Protein AF-A0A7R9VDV8-F1 (afdb_monomer_lite)

Radius of gyration: 15.78 Å; chains: 1; bounding box: 39×33×39 Å

Sequence (153 aa):
MRQHACVPHIGPAPSLLPGRERVDVVVASIYVNPTQFSANEDFDVYPRQPERDRQLLEAAGCAVVFEPSSLYHVVEGANEGANVVGREGKHPDAHETYVQVERLQQGLCGKSRPHFFRGVTTVVAKLFNIVEPDVAFFGRKDFQQWRVITRMV

Structure (mmCIF, N/CA/C/O backbone):
data_AF-A0A7R9VDV8-F1
#
_entry.id   AF-A0A7R9VDV8-F1
#
loop_
_atom_site.group_PDB
_atom_site.id
_atom_site.type_symbol
_atom_site.label_atom_id
_atom_site.label_alt_id
_atom_site.label_comp_id
_atom_site.label_asym_id
_atom_site.label_entity_id
_atom_site.label_seq_id
_atom_site.pdbx_PDB_ins_code
_atom_site.Cartn_x
_atom_site.Cartn_y
_atom_site.Cartn_z
_atom_site.occupancy
_atom_site.B_iso_or_equiv
_atom_site.auth_seq_id
_atom_site.auth_comp_id
_atom_site.auth_asym_id
_atom_site.auth_atom_id
_atom_site.pdbx_PDB_model_num
ATOM 1 N N . MET A 1 1 ? -21.597 -4.847 14.060 1.00 37.81 1 MET A N 1
ATOM 2 C CA . MET A 1 1 ? -20.620 -5.011 12.966 1.00 37.81 1 MET A CA 1
ATOM 3 C C . MET A 1 1 ? -19.394 -4.233 13.406 1.00 37.81 1 MET A C 1
ATOM 5 O O . MET A 1 1 ? -19.582 -3.075 13.746 1.00 37.81 1 MET A O 1
ATOM 9 N N . ARG A 1 2 ? -18.236 -4.881 13.595 1.00 34.91 2 ARG A N 1
ATOM 10 C CA . ARG A 1 2 ? -17.016 -4.190 14.052 1.00 34.91 2 ARG A CA 1
ATOM 11 C C . ARG A 1 2 ? -16.432 -3.449 12.855 1.00 34.91 2 ARG A C 1
ATOM 13 O O . ARG A 1 2 ? -16.283 -4.086 11.823 1.00 34.91 2 ARG A O 1
ATOM 20 N N . GLN A 1 3 ? -16.168 -2.152 12.987 1.00 32.19 3 GLN A N 1
ATOM 21 C CA . GLN A 1 3 ? -15.591 -1.350 11.908 1.00 32.19 3 GLN A CA 1
ATOM 22 C C . GLN A 1 3 ? -14.062 -1.359 11.996 1.00 32.19 3 GLN A C 1
ATOM 24 O O . GLN A 1 3 ? -13.492 -0.921 13.001 1.00 32.19 3 GLN A O 1
ATOM 29 N N . HIS A 1 4 ? -13.407 -1.849 10.946 1.00 48.75 4 HIS A N 1
ATOM 30 C CA . HIS A 1 4 ? -11.955 -1.944 10.827 1.00 48.75 4 HIS A CA 1
ATOM 31 C C . HIS A 1 4 ? -11.416 -0.862 9.892 1.00 48.75 4 HIS A C 1
ATOM 33 O O . HIS A 1 4 ? -11.928 -0.678 8.786 1.00 48.75 4 HIS A O 1
ATOM 39 N N . ALA A 1 5 ? -10.356 -0.165 10.314 1.00 54.75 5 ALA A N 1
ATOM 40 C CA . ALA A 1 5 ? -9.640 0.750 9.434 1.00 54.75 5 ALA A CA 1
ATOM 41 C C . ALA A 1 5 ? -8.274 0.228 9.011 1.00 54.75 5 ALA A C 1
ATOM 43 O O . ALA A 1 5 ? -7.492 -0.175 9.869 1.00 54.75 5 ALA A O 1
ATOM 44 N N . CYS A 1 6 ? -7.955 0.328 7.719 1.00 65.31 6 CYS A N 1
ATOM 45 C CA . CYS A 1 6 ? -6.599 0.122 7.213 1.00 65.31 6 CYS A CA 1
ATOM 46 C C . CYS A 1 6 ? -5.935 1.477 6.949 1.00 65.31 6 CYS A C 1
ATOM 48 O O . CYS A 1 6 ? -6.448 2.295 6.179 1.00 65.31 6 CYS A O 1
ATOM 50 N N . VAL A 1 7 ? -4.778 1.710 7.566 1.00 62.75 7 VAL A N 1
ATOM 51 C CA . VAL A 1 7 ? -3.867 2.795 7.185 1.00 62.75 7 VAL A CA 1
ATOM 52 C C . VAL A 1 7 ? -2.724 2.184 6.376 1.00 62.75 7 VAL A C 1
ATOM 54 O O . VAL A 1 7 ? -1.738 1.737 6.969 1.00 62.75 7 VAL A O 1
ATOM 57 N N . PRO A 1 8 ? -2.841 2.115 5.037 1.00 57.84 8 PRO A N 1
ATOM 58 C CA . PRO A 1 8 ? -1.732 1.717 4.186 1.00 57.84 8 PRO A CA 1
ATOM 59 C C . PRO A 1 8 ? -0.629 2.765 4.302 1.00 57.84 8 PRO A C 1
ATOM 61 O O . PRO A 1 8 ? -0.758 3.898 3.832 1.00 57.84 8 PRO A O 1
ATOM 64 N N . HIS A 1 9 ? 0.442 2.396 4.994 1.00 56.91 9 HIS A N 1
ATOM 65 C CA . HIS A 1 9 ? 1.554 3.275 5.288 1.00 56.91 9 HIS A CA 1
ATOM 66 C C . HIS A 1 9 ? 2.729 2.955 4.359 1.00 56.91 9 HIS A C 1
ATOM 68 O O . HIS A 1 9 ? 3.215 1.829 4.272 1.00 56.91 9 HIS A O 1
ATOM 74 N N . ILE A 1 10 ? 3.128 3.979 3.601 1.00 48.66 10 ILE A N 1
ATOM 75 C CA . ILE A 1 10 ? 4.231 3.958 2.638 1.00 48.66 10 ILE A CA 1
ATOM 76 C C . ILE A 1 10 ? 5.100 5.196 2.935 1.00 48.66 10 ILE A C 1
ATOM 78 O O . ILE A 1 10 ? 5.007 6.204 2.237 1.00 48.66 10 ILE A O 1
ATOM 82 N N . GLY A 1 11 ? 5.854 5.198 4.041 1.00 49.12 11 GLY A N 1
ATOM 83 C CA . GLY A 1 11 ? 6.660 6.359 4.468 1.00 49.12 11 GLY A CA 1
ATOM 84 C C . GLY A 1 11 ? 6.990 6.362 5.962 1.00 49.12 11 GLY A C 1
ATOM 85 O O . GLY A 1 11 ? 6.937 5.306 6.551 1.00 49.12 11 GLY A O 1
ATOM 86 N N . PRO A 1 12 ? 7.372 7.483 6.601 1.00 42.66 12 PRO A N 1
ATOM 87 C CA . PRO A 1 12 ? 7.484 7.582 8.065 1.00 42.66 12 PRO A CA 1
ATOM 88 C C . PRO A 1 12 ? 6.115 7.840 8.730 1.00 42.66 12 PRO A C 1
ATOM 90 O O . PRO A 1 12 ? 5.229 8.439 8.116 1.00 42.66 12 PRO A O 1
ATOM 93 N N . ALA A 1 13 ? 5.905 7.350 9.961 1.00 48.62 13 ALA A N 1
ATOM 94 C CA . ALA A 1 13 ? 4.605 7.375 10.659 1.00 48.62 13 ALA A CA 1
ATOM 95 C C . ALA A 1 13 ? 3.953 8.779 10.762 1.00 48.62 13 ALA A C 1
ATOM 97 O O . ALA A 1 13 ? 4.626 9.748 11.129 1.00 48.62 13 ALA A O 1
ATOM 98 N N . PRO A 1 14 ? 2.640 8.923 10.468 1.00 51.91 14 PRO A N 1
ATOM 99 C CA . PRO A 1 14 ? 1.915 10.160 10.737 1.00 51.91 14 PRO A CA 1
ATOM 100 C C . PRO A 1 14 ? 1.796 10.391 12.249 1.00 51.91 14 PRO A C 1
ATOM 102 O O . PRO A 1 14 ? 1.654 9.453 13.028 1.00 51.91 14 PRO A O 1
ATOM 105 N N . SER A 1 15 ? 1.816 11.658 12.665 1.00 50.69 15 SER A N 1
ATOM 106 C CA . SER A 1 15 ? 1.770 12.062 14.077 1.00 50.69 15 SER A CA 1
ATOM 107 C C . SER A 1 15 ? 0.448 11.742 14.789 1.00 50.69 15 SER A C 1
ATOM 109 O O . SER A 1 15 ? 0.394 11.828 16.011 1.00 50.69 15 SER A O 1
ATOM 111 N N . LEU A 1 16 ? -0.605 11.372 14.050 1.00 56.66 16 LEU A N 1
ATOM 112 C CA . LEU A 1 16 ? -1.920 10.958 14.546 1.00 56.66 16 LEU A CA 1
ATOM 113 C C . LEU A 1 16 ? -2.553 9.982 13.537 1.00 56.66 16 LEU A C 1
ATOM 115 O O . LEU A 1 16 ? -2.311 10.112 12.336 1.00 56.66 16 LEU A O 1
ATOM 119 N N . LEU A 1 17 ? -3.390 9.049 14.007 1.00 65.56 17 LEU A N 1
ATOM 120 C CA . LEU A 1 17 ? -4.280 8.228 13.171 1.00 65.56 17 LEU A CA 1
ATOM 121 C C . LEU A 1 17 ? -5.620 8.977 13.003 1.00 65.56 17 LEU A C 1
ATOM 123 O O . LEU A 1 17 ? -6.481 8.876 13.881 1.00 65.56 17 LEU A O 1
ATOM 127 N N . PRO A 1 18 ? -5.807 9.794 11.946 1.00 63.47 18 PRO A N 1
ATOM 128 C CA . PRO A 1 18 ? -7.042 10.548 11.759 1.00 63.47 18 PRO A CA 1
ATOM 129 C C . PRO A 1 18 ? -8.223 9.602 11.536 1.00 63.47 18 PRO A C 1
ATOM 131 O O . PRO A 1 18 ? -8.105 8.638 10.786 1.00 63.47 18 PRO A O 1
ATOM 134 N N . GLY A 1 19 ? -9.372 9.904 12.143 1.00 66.06 19 GLY A N 1
ATOM 135 C CA . GLY A 1 19 ? -10.584 9.108 11.971 1.00 66.06 19 GLY A CA 1
ATOM 136 C C . GLY A 1 19 ? -10.687 7.897 12.895 1.00 66.06 19 GLY A C 1
ATOM 137 O O . GLY A 1 19 ? -11.621 7.116 12.732 1.00 66.06 19 GLY A O 1
ATOM 138 N N . ARG A 1 20 ? -9.781 7.739 13.874 1.00 69.44 20 ARG A N 1
ATOM 139 C CA . ARG A 1 20 ? -9.889 6.701 14.915 1.00 69.44 20 ARG A CA 1
ATOM 140 C C . ARG A 1 20 ? -11.229 6.763 15.652 1.00 69.44 20 ARG A C 1
ATOM 142 O O . ARG A 1 20 ? -11.760 5.730 16.022 1.00 69.44 20 ARG A O 1
ATOM 149 N N . GLU A 1 21 ? -11.806 7.949 15.821 1.00 77.00 21 GLU A N 1
ATOM 150 C CA . GLU A 1 21 ? -13.123 8.139 16.436 1.00 77.00 21 GLU A CA 1
ATOM 151 C C . GLU A 1 21 ? -14.288 7.534 15.633 1.00 77.00 21 GLU A C 1
ATOM 153 O O . GLU A 1 21 ? -15.416 7.498 16.116 1.00 77.00 21 GLU A O 1
ATOM 158 N N . ARG A 1 22 ? -14.031 7.091 14.397 1.00 77.69 22 ARG A N 1
ATOM 159 C CA . ARG A 1 22 ? -15.036 6.580 13.456 1.00 77.69 22 ARG A CA 1
ATOM 160 C C . ARG A 1 22 ? -15.032 5.062 13.338 1.00 77.69 22 ARG A C 1
ATOM 162 O O . ARG A 1 22 ? -15.794 4.552 12.528 1.00 77.69 22 ARG A O 1
ATOM 169 N N . VAL A 1 23 ? -14.142 4.369 14.048 1.00 83.00 23 VAL A N 1
ATOM 170 C CA . VAL A 1 23 ? -13.905 2.928 13.895 1.00 83.00 23 VAL A CA 1
ATOM 171 C C . VAL A 1 23 ? -13.619 2.272 15.240 1.00 83.00 23 VAL A C 1
ATOM 173 O O . VAL A 1 23 ? -13.110 2.911 16.159 1.00 83.00 23 VAL A O 1
ATOM 176 N N . ASP A 1 24 ? -13.911 0.978 15.346 1.00 83.88 24 ASP A N 1
ATOM 177 C CA . ASP A 1 24 ? -13.687 0.214 16.577 1.00 83.88 24 ASP A CA 1
ATOM 178 C C . ASP A 1 24 ? -12.231 -0.254 16.694 1.00 83.88 24 ASP A C 1
ATOM 180 O O . ASP A 1 24 ? -11.671 -0.326 17.789 1.00 83.88 24 ASP A O 1
ATOM 184 N N . VAL A 1 25 ? -11.613 -0.596 15.558 1.00 86.88 25 VAL A N 1
ATOM 185 C CA . VAL A 1 25 ? -10.269 -1.178 15.491 1.00 86.88 25 VAL A CA 1
ATOM 186 C C . VAL A 1 25 ? -9.470 -0.513 14.376 1.00 86.88 25 VAL A C 1
ATOM 188 O O . VAL A 1 25 ? -9.897 -0.477 13.222 1.00 86.88 25 VAL A O 1
ATOM 191 N N . VAL A 1 26 ? -8.268 -0.036 14.708 1.00 88.75 26 VAL A N 1
ATOM 192 C CA . VAL A 1 26 ? -7.321 0.499 13.723 1.00 88.75 26 VAL A CA 1
ATOM 193 C C . VAL A 1 26 ? -6.208 -0.509 13.465 1.00 88.75 26 VAL A C 1
ATOM 195 O O . VAL A 1 26 ? -5.555 -0.970 14.402 1.00 88.75 26 VAL A O 1
ATOM 198 N N . VAL A 1 27 ? -5.985 -0.809 12.187 1.00 90.00 27 VAL A N 1
ATOM 199 C CA . VAL A 1 27 ? -4.884 -1.624 11.678 1.00 90.00 27 VAL A CA 1
ATOM 200 C C . VAL A 1 27 ? -4.008 -0.749 10.782 1.00 90.00 27 VAL A C 1
ATOM 202 O O . VAL A 1 27 ? -4.492 -0.089 9.860 1.00 90.00 27 VAL A O 1
ATOM 205 N N . ALA A 1 28 ? -2.705 -0.740 11.029 1.00 89.75 28 ALA A N 1
ATOM 206 C CA . ALA A 1 28 ? -1.732 -0.054 10.184 1.00 89.75 28 ALA A CA 1
ATOM 207 C C . ALA A 1 28 ? -0.860 -1.083 9.475 1.00 89.75 28 ALA A C 1
ATOM 209 O O . ALA A 1 28 ? -0.436 -2.049 10.103 1.00 89.75 28 ALA A O 1
ATOM 210 N N . SER A 1 29 ? -0.573 -0.881 8.189 1.00 89.62 29 SER A N 1
ATOM 211 C CA . SER A 1 29 ? 0.354 -1.749 7.459 1.00 89.62 29 SER A CA 1
ATOM 212 C C . SER A 1 29 ? 1.636 -1.006 7.113 1.00 89.62 29 SER A C 1
ATOM 214 O O . SER A 1 29 ? 1.558 -0.034 6.365 1.00 89.62 29 SER A O 1
ATOM 216 N N . ILE A 1 30 ? 2.788 -1.475 7.590 1.00 87.38 30 ILE A N 1
ATOM 217 C CA . ILE A 1 30 ? 4.103 -0.927 7.233 1.00 87.38 30 ILE A CA 1
ATOM 218 C C . ILE A 1 30 ? 4.719 -1.845 6.182 1.00 87.38 30 ILE A C 1
ATOM 220 O O . ILE A 1 30 ? 5.067 -2.986 6.477 1.00 87.38 30 ILE A O 1
ATOM 224 N N . TYR A 1 31 ? 4.841 -1.360 4.946 1.00 85.88 31 TYR A N 1
ATOM 225 C CA . TYR A 1 31 ? 5.462 -2.132 3.872 1.00 85.88 31 TYR A CA 1
ATOM 226 C C . TYR A 1 31 ? 6.069 -1.225 2.798 1.00 85.88 31 TYR A C 1
ATOM 228 O O . TYR A 1 31 ? 5.372 -0.447 2.141 1.00 85.88 31 TYR A O 1
ATOM 236 N N . VAL A 1 32 ? 7.380 -1.350 2.577 1.00 83.25 32 VAL A N 1
ATOM 237 C CA . VAL A 1 32 ? 8.069 -0.659 1.480 1.00 83.25 32 VAL A CA 1
ATOM 238 C C . VAL A 1 32 ? 7.866 -1.472 0.206 1.00 83.25 32 VAL A C 1
ATOM 240 O O . VAL A 1 32 ? 8.556 -2.453 -0.043 1.00 83.25 32 VAL A O 1
ATOM 243 N N . ASN A 1 33 ? 6.882 -1.077 -0.599 1.00 83.56 33 ASN A N 1
ATOM 244 C CA . ASN A 1 33 ? 6.506 -1.810 -1.802 1.00 83.56 33 ASN A CA 1
ATOM 245 C C . ASN A 1 33 ? 7.544 -1.641 -2.930 1.00 83.56 33 ASN A C 1
ATOM 247 O O . ASN A 1 33 ? 7.602 -0.556 -3.505 1.00 83.56 33 ASN A O 1
ATOM 251 N N . PRO A 1 34 ? 8.288 -2.686 -3.339 1.00 77.06 34 PRO A N 1
ATOM 252 C CA . PRO A 1 34 ? 9.312 -2.568 -4.382 1.00 77.06 34 PRO A CA 1
ATOM 253 C C . PRO A 1 34 ? 8.738 -2.162 -5.748 1.00 77.06 34 PRO A C 1
ATOM 255 O O . PRO A 1 34 ? 9.357 -1.389 -6.465 1.00 77.06 34 PRO A O 1
ATOM 258 N N . THR A 1 35 ? 7.512 -2.581 -6.099 1.00 75.81 35 THR A N 1
ATOM 259 C CA . THR A 1 35 ? 6.908 -2.267 -7.420 1.00 75.81 35 THR A CA 1
ATOM 260 C C . THR A 1 35 ? 6.675 -0.788 -7.682 1.00 75.81 35 THR A C 1
ATOM 262 O O . THR A 1 35 ? 6.467 -0.392 -8.829 1.00 75.81 35 THR A O 1
ATOM 265 N N . GLN A 1 36 ? 6.645 0.028 -6.631 1.00 70.12 36 GLN A N 1
ATOM 266 C CA . GLN A 1 36 ? 6.469 1.462 -6.786 1.00 70.12 36 GLN A CA 1
ATOM 267 C C . GLN A 1 36 ? 7.804 2.165 -7.071 1.00 70.12 36 GLN A C 1
ATOM 269 O O . GLN A 1 36 ? 7.782 3.344 -7.406 1.00 70.12 36 GLN A O 1
ATOM 274 N N . PHE A 1 37 ? 8.939 1.467 -6.942 1.00 71.19 37 PHE A N 1
ATOM 275 C CA . PHE A 1 37 ? 10.268 1.996 -7.214 1.00 71.19 37 PHE A CA 1
ATOM 276 C C . PHE A 1 37 ? 10.753 1.582 -8.608 1.00 71.19 37 PHE A C 1
ATOM 278 O O . PHE A 1 37 ? 10.501 0.475 -9.077 1.00 71.19 37 PHE A O 1
ATOM 285 N N . SER A 1 38 ? 11.424 2.491 -9.312 1.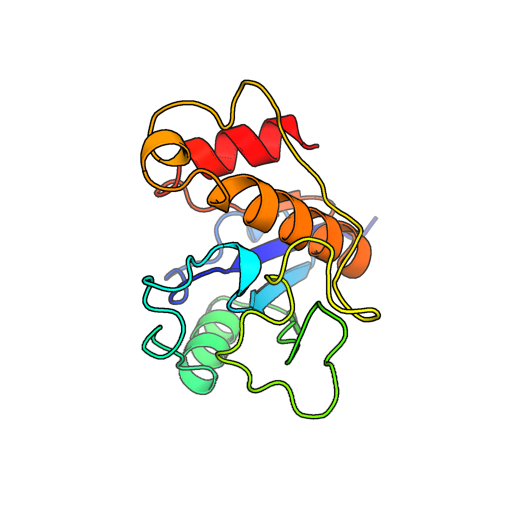00 67.44 38 SER A N 1
ATOM 286 C CA . SER A 1 38 ? 12.194 2.143 -10.514 1.00 67.44 38 SER A CA 1
ATOM 287 C C . SER A 1 38 ? 13.562 1.555 -10.140 1.00 67.44 38 SER A C 1
ATOM 289 O O . SER A 1 38 ? 14.024 1.746 -9.019 1.00 67.44 38 SER A O 1
ATOM 291 N N . ALA A 1 39 ? 14.256 0.908 -11.084 1.00 64.12 39 ALA A N 1
ATOM 292 C CA . ALA A 1 39 ? 15.620 0.402 -10.865 1.00 64.12 39 ALA A CA 1
ATOM 293 C C . ALA A 1 39 ? 16.638 1.493 -10.465 1.00 64.12 39 ALA A C 1
ATOM 295 O O . ALA A 1 39 ? 17.662 1.175 -9.873 1.00 64.12 39 ALA A O 1
ATOM 296 N N . ASN A 1 40 ? 16.345 2.761 -10.778 1.00 63.62 40 ASN A N 1
ATOM 297 C CA . ASN A 1 40 ? 17.182 3.916 -10.446 1.00 63.62 40 ASN A CA 1
ATOM 298 C C . ASN A 1 40 ? 16.594 4.764 -9.299 1.00 63.62 40 ASN A C 1
ATOM 300 O O . ASN A 1 40 ? 17.039 5.888 -9.092 1.00 63.62 40 ASN A O 1
ATOM 304 N N . GLU A 1 41 ? 15.542 4.291 -8.621 1.00 68.44 41 GLU A N 1
ATOM 305 C CA . GLU A 1 41 ? 14.967 4.973 -7.457 1.00 68.44 41 GLU A CA 1
ATOM 306 C C . GLU A 1 41 ? 15.492 4.370 -6.147 1.00 68.44 41 GLU A C 1
ATOM 308 O O . GLU A 1 41 ? 15.938 3.227 -6.087 1.00 68.44 41 GLU A O 1
ATOM 313 N N . ASP A 1 42 ? 15.390 5.162 -5.084 1.00 71.06 42 ASP A N 1
ATOM 314 C CA . ASP A 1 42 ? 15.994 4.939 -3.771 1.00 71.06 42 ASP A CA 1
ATOM 315 C C . ASP A 1 42 ? 15.295 3.847 -2.929 1.00 71.06 42 ASP A C 1
ATOM 317 O O . ASP A 1 42 ? 14.866 4.102 -1.803 1.00 71.06 42 ASP A O 1
ATOM 321 N N . PHE A 1 43 ? 15.144 2.624 -3.449 1.00 69.12 43 PHE A N 1
ATOM 322 C CA . PHE A 1 43 ? 14.580 1.502 -2.680 1.00 69.12 43 PHE A CA 1
ATOM 323 C C . PHE A 1 43 ? 15.512 1.059 -1.540 1.00 69.12 43 PHE A C 1
ATOM 325 O O . PHE A 1 43 ? 15.068 0.894 -0.399 1.00 69.12 43 PHE A O 1
ATOM 332 N N . ASP A 1 44 ? 16.805 0.908 -1.841 1.00 68.38 44 ASP A N 1
ATOM 333 C CA . ASP A 1 44 ? 17.813 0.391 -0.903 1.00 68.38 44 ASP A CA 1
ATOM 334 C C . ASP A 1 44 ? 18.133 1.377 0.226 1.00 68.38 44 ASP A C 1
ATOM 336 O O . ASP A 1 44 ? 18.477 0.975 1.335 1.00 68.38 44 ASP A O 1
ATOM 340 N N . VAL A 1 45 ? 17.990 2.676 -0.043 1.00 73.00 45 VAL A N 1
ATOM 341 C CA . VAL A 1 45 ? 18.255 3.748 0.930 1.00 73.00 45 VAL A CA 1
ATOM 342 C C . VAL A 1 45 ? 16.975 4.333 1.523 1.00 73.00 45 VAL A C 1
ATOM 344 O O . VAL A 1 45 ? 17.034 5.309 2.276 1.00 73.00 45 VAL A O 1
ATOM 347 N N . TYR A 1 46 ? 15.811 3.749 1.211 1.00 72.31 46 TYR A N 1
ATOM 348 C CA . TYR A 1 46 ? 14.552 4.195 1.789 1.00 72.31 46 TYR A CA 1
ATOM 349 C C . TYR A 1 46 ? 14.620 4.051 3.317 1.00 72.31 46 TYR A C 1
ATOM 351 O O . TYR A 1 46 ? 14.934 2.964 3.807 1.00 72.31 46 TYR A O 1
ATOM 359 N N . PRO A 1 47 ? 14.345 5.112 4.096 1.00 74.50 47 PRO A N 1
ATOM 360 C CA . PRO A 1 47 ? 14.500 5.065 5.542 1.00 74.50 47 PRO A CA 1
ATOM 361 C C . PRO A 1 47 ? 13.522 4.055 6.151 1.00 74.50 47 PRO A C 1
ATOM 363 O O . PRO A 1 47 ? 12.310 4.175 5.982 1.00 74.50 47 PRO A O 1
ATOM 366 N N . ARG A 1 48 ? 14.058 3.078 6.887 1.00 79.25 48 ARG A N 1
ATOM 367 C CA . ARG A 1 48 ? 13.295 2.068 7.633 1.00 79.25 48 ARG A CA 1
ATOM 368 C C . ARG A 1 48 ? 13.619 2.228 9.119 1.00 79.25 48 ARG A C 1
ATOM 370 O O . ARG A 1 48 ? 14.784 2.128 9.497 1.00 79.25 48 ARG A O 1
ATOM 377 N N . GLN A 1 49 ? 12.621 2.527 9.952 1.00 83.56 49 GLN A N 1
ATOM 378 C CA . GLN A 1 49 ? 12.776 2.644 11.412 1.00 83.56 49 GLN A CA 1
ATOM 379 C C . GLN A 1 49 ? 11.654 1.861 12.120 1.00 83.56 49 GLN A C 1
ATOM 381 O O . GLN A 1 49 ? 10.816 2.473 12.785 1.00 83.56 49 GLN A O 1
ATOM 386 N N . PRO A 1 50 ? 11.612 0.522 11.975 1.00 82.25 50 PRO A N 1
ATOM 387 C CA . PRO A 1 50 ? 10.451 -0.279 12.360 1.00 82.25 50 PRO A CA 1
ATOM 388 C C . PRO A 1 50 ? 10.110 -0.154 13.848 1.00 82.25 50 PRO A C 1
ATOM 390 O O . PRO A 1 50 ? 8.943 0.002 14.197 1.00 82.25 50 PRO A O 1
ATOM 393 N N . GLU A 1 51 ? 11.101 -0.115 14.742 1.00 87.94 51 GLU A N 1
ATOM 394 C CA . GLU A 1 51 ? 10.861 0.068 16.180 1.00 87.94 51 GLU A CA 1
ATOM 395 C C . GLU A 1 51 ? 10.207 1.420 16.479 1.00 87.94 51 GLU A C 1
ATOM 397 O O . GLU A 1 51 ? 9.259 1.498 17.261 1.00 87.94 51 GLU A O 1
ATOM 402 N N . ARG A 1 52 ? 10.686 2.487 15.833 1.00 86.75 52 ARG A N 1
ATOM 403 C CA . ARG A 1 52 ? 10.141 3.834 16.014 1.00 86.75 52 ARG A CA 1
ATOM 404 C C . ARG A 1 52 ? 8.728 3.938 15.450 1.00 86.75 52 ARG A C 1
ATOM 406 O O . ARG A 1 52 ? 7.861 4.515 16.101 1.00 86.75 52 ARG A O 1
ATOM 413 N N . ASP A 1 53 ? 8.496 3.403 14.256 1.00 85.31 53 ASP A N 1
ATOM 414 C CA . ASP A 1 53 ? 7.184 3.450 13.613 1.00 85.31 53 ASP A CA 1
ATOM 415 C C . ASP A 1 53 ? 6.150 2.656 14.427 1.00 85.31 53 ASP A C 1
ATOM 417 O O . ASP A 1 53 ? 5.049 3.156 14.664 1.00 85.31 53 ASP A O 1
ATOM 421 N N . ARG A 1 54 ? 6.520 1.479 14.955 1.00 86.88 54 ARG A N 1
ATOM 422 C CA . ARG A 1 54 ? 5.676 0.699 15.877 1.00 86.88 54 ARG A CA 1
ATOM 423 C C . ARG A 1 54 ? 5.324 1.489 17.135 1.00 86.88 54 ARG A C 1
ATOM 425 O O . ARG A 1 54 ? 4.148 1.563 17.474 1.00 86.88 54 ARG A O 1
ATOM 432 N N . GLN A 1 55 ? 6.304 2.124 17.782 1.00 89.56 55 GLN A N 1
ATOM 433 C CA . GLN A 1 55 ? 6.069 2.947 18.977 1.00 89.56 55 GLN A CA 1
ATOM 434 C C . GLN A 1 55 ? 5.118 4.119 18.699 1.00 89.56 55 GLN A C 1
ATOM 436 O O . GLN A 1 55 ? 4.237 4.410 19.506 1.00 89.56 55 GLN A O 1
ATOM 441 N N . LEU A 1 56 ? 5.266 4.789 17.552 1.00 86.56 56 LEU A N 1
ATOM 442 C CA . LEU A 1 56 ? 4.381 5.888 17.158 1.00 86.56 56 LEU A CA 1
ATOM 443 C C . LEU A 1 56 ? 2.953 5.399 16.883 1.00 86.56 56 LEU A C 1
ATOM 445 O O . LEU A 1 56 ? 1.992 6.044 17.303 1.00 86.56 56 LEU A O 1
ATOM 449 N N . LEU A 1 57 ? 2.803 4.255 16.212 1.00 86.81 57 LEU A N 1
ATOM 450 C CA . LEU A 1 57 ? 1.501 3.647 15.938 1.00 86.81 57 LEU A CA 1
ATOM 451 C C . LEU A 1 57 ? 0.816 3.163 17.219 1.00 86.81 57 LEU A C 1
ATOM 453 O O . LEU A 1 57 ? -0.378 3.404 17.393 1.00 86.81 57 LEU A O 1
ATOM 457 N N . GLU A 1 58 ? 1.560 2.537 18.127 1.00 88.31 58 GLU A N 1
ATOM 458 C CA . GLU A 1 58 ? 1.067 2.124 19.440 1.00 88.31 58 GLU A CA 1
ATOM 459 C C . GLU A 1 58 ? 0.603 3.336 20.257 1.00 88.31 58 GLU A C 1
ATOM 461 O O . GLU A 1 58 ? -0.527 3.356 20.744 1.00 88.31 58 GLU A O 1
ATOM 466 N N . ALA A 1 59 ? 1.411 4.400 20.321 1.00 88.38 59 ALA A N 1
ATOM 467 C CA . ALA A 1 59 ? 1.047 5.641 21.005 1.00 88.38 59 ALA A CA 1
ATOM 468 C C . ALA A 1 59 ? -0.189 6.326 20.386 1.00 88.38 59 ALA A C 1
ATOM 470 O O . ALA A 1 59 ? -0.982 6.945 21.097 1.00 88.38 59 ALA A O 1
ATOM 471 N N . ALA A 1 60 ? -0.401 6.182 19.074 1.00 83.75 60 ALA A N 1
ATOM 472 C CA . ALA A 1 60 ? -1.609 6.645 18.389 1.00 83.75 60 ALA A CA 1
ATOM 473 C C . ALA A 1 60 ? -2.835 5.727 18.617 1.00 83.75 60 ALA A C 1
ATOM 475 O O . ALA A 1 60 ? -3.963 6.078 18.247 1.00 83.75 60 ALA A O 1
ATOM 476 N N . GLY A 1 61 ? -2.635 4.574 19.262 1.00 84.12 61 GLY A N 1
ATOM 477 C CA . GLY A 1 61 ? -3.623 3.540 19.564 1.00 84.12 61 GLY A CA 1
ATOM 478 C C . GLY A 1 61 ? -4.033 2.697 18.365 1.00 84.12 61 GLY A C 1
ATOM 479 O O . GLY A 1 61 ? -5.202 2.330 18.235 1.00 84.12 61 GLY A O 1
ATOM 480 N N . CYS A 1 62 ? -3.068 2.402 17.496 1.00 87.19 62 CYS A N 1
ATOM 481 C CA . CYS A 1 62 ? -3.166 1.304 16.551 1.00 87.19 62 CYS A CA 1
ATOM 482 C C . CYS A 1 62 ? -3.284 -0.018 17.318 1.00 87.19 62 CYS A C 1
ATOM 484 O O . CYS A 1 62 ? -2.469 -0.295 18.195 1.00 87.19 62 CYS A O 1
ATOM 486 N N . ALA A 1 63 ? -4.283 -0.836 16.992 1.00 89.81 63 ALA A N 1
ATOM 487 C CA . ALA A 1 63 ? -4.478 -2.124 17.650 1.00 89.81 63 ALA A CA 1
ATOM 488 C C . ALA A 1 63 ? -3.563 -3.210 17.068 1.00 89.81 63 ALA A C 1
ATOM 490 O O . ALA A 1 63 ? -3.152 -4.120 17.783 1.00 89.81 63 ALA A O 1
ATOM 491 N N . VAL A 1 64 ? -3.263 -3.128 15.767 1.00 90.44 64 VAL A N 1
ATOM 492 C CA . VAL A 1 64 ? -2.443 -4.111 15.048 1.00 90.44 64 VAL A CA 1
ATOM 493 C C . VAL A 1 64 ? -1.542 -3.402 14.045 1.00 90.44 64 VAL A C 1
ATOM 495 O O . VAL A 1 64 ? -2.014 -2.625 13.216 1.00 90.44 64 VAL A O 1
ATOM 498 N N . VAL A 1 65 ? -0.250 -3.726 14.077 1.00 90.44 65 VAL A N 1
ATOM 499 C CA . VAL A 1 65 ? 0.705 -3.348 13.030 1.00 90.44 65 VAL A CA 1
ATOM 500 C C . VAL A 1 65 ? 0.968 -4.573 12.157 1.00 90.44 65 VAL A C 1
ATOM 502 O O . VAL A 1 65 ? 1.542 -5.558 12.615 1.00 90.44 65 VAL A O 1
ATOM 505 N N . PHE A 1 66 ? 0.518 -4.527 10.905 1.00 91.06 66 PHE A N 1
ATOM 506 C CA . PHE A 1 66 ? 0.785 -5.546 9.898 1.00 91.06 66 PHE A CA 1
ATOM 507 C C . PHE A 1 66 ? 2.059 -5.192 9.126 1.00 91.06 66 PHE A C 1
ATOM 509 O O . PHE A 1 66 ? 2.072 -4.282 8.300 1.00 91.06 66 PHE A O 1
ATOM 516 N N . GLU A 1 67 ? 3.142 -5.909 9.402 1.00 89.62 67 GLU A N 1
ATOM 517 C CA . GLU A 1 67 ? 4.469 -5.629 8.846 1.00 89.62 67 GLU A CA 1
ATOM 518 C C . GLU A 1 67 ? 5.025 -6.881 8.153 1.00 89.62 67 GLU A C 1
ATOM 520 O O . GLU A 1 67 ? 5.834 -7.615 8.725 1.00 89.62 67 GLU A O 1
ATOM 525 N N . PRO A 1 68 ? 4.535 -7.204 6.943 1.00 86.88 68 PRO A N 1
ATOM 526 C CA . PRO A 1 68 ? 5.029 -8.350 6.197 1.00 86.88 68 PRO A CA 1
ATOM 527 C C . PRO A 1 68 ? 6.447 -8.083 5.681 1.00 86.88 68 PRO A C 1
ATOM 529 O O . PRO A 1 68 ? 6.738 -7.002 5.171 1.00 86.88 68 PRO A O 1
ATOM 532 N N . SER A 1 69 ? 7.309 -9.102 5.719 1.00 81.75 69 SER A N 1
ATOM 533 C CA . SER A 1 69 ? 8.626 -9.045 5.065 1.00 81.75 69 SER A CA 1
ATOM 534 C C . SER A 1 69 ? 8.499 -8.912 3.543 1.00 81.75 69 SER A C 1
ATOM 536 O O . SER A 1 69 ? 9.265 -8.195 2.906 1.00 81.75 69 SER A O 1
ATOM 538 N N . SER A 1 70 ? 7.494 -9.561 2.950 1.00 84.44 70 SER A N 1
ATOM 539 C CA . SER A 1 70 ? 7.148 -9.432 1.536 1.00 84.44 70 SER A CA 1
ATOM 540 C C . SER A 1 70 ? 5.654 -9.659 1.313 1.00 84.44 70 SER A C 1
ATOM 542 O O . SER A 1 70 ? 5.051 -10.539 1.922 1.00 84.44 70 SER A O 1
ATOM 544 N N . LEU A 1 71 ? 5.061 -8.892 0.393 1.00 84.75 71 LEU A N 1
ATOM 545 C CA . LEU A 1 71 ? 3.731 -9.164 -0.165 1.00 84.75 71 LEU A CA 1
ATOM 546 C C . LEU A 1 71 ? 3.801 -9.878 -1.522 1.00 84.75 71 LEU A C 1
ATOM 548 O O . LEU A 1 71 ? 2.774 -10.082 -2.164 1.00 84.75 71 LEU A O 1
ATOM 552 N N . TYR A 1 72 ? 4.987 -10.267 -1.976 1.00 82.25 72 TYR A N 1
ATOM 553 C CA . TYR A 1 72 ? 5.208 -10.989 -3.228 1.00 82.25 72 TYR A CA 1
ATOM 554 C C . TYR A 1 72 ? 5.936 -12.303 -2.958 1.00 82.25 72 TYR A C 1
ATOM 556 O O . TYR A 1 72 ? 6.594 -12.455 -1.927 1.00 82.25 72 TYR A O 1
ATOM 564 N N . HIS A 1 73 ? 5.818 -13.247 -3.889 1.00 75.44 73 HIS A N 1
ATOM 565 C CA . HIS A 1 73 ? 6.588 -14.481 -3.822 1.00 75.44 73 HIS A CA 1
ATOM 566 C C . HIS A 1 73 ? 8.083 -14.148 -3.902 1.00 75.44 73 HIS A C 1
ATOM 568 O O . HIS A 1 73 ? 8.509 -13.411 -4.794 1.00 75.44 73 HIS A O 1
ATOM 574 N N . VAL A 1 74 ? 8.860 -14.635 -2.935 1.00 66.56 74 VAL A N 1
ATOM 575 C CA . VAL A 1 74 ? 10.312 -14.446 -2.914 1.00 66.56 74 VAL A CA 1
ATOM 576 C C . VAL A 1 74 ? 10.924 -15.556 -3.751 1.00 66.56 74 VAL A C 1
ATOM 578 O O . VAL A 1 74 ? 10.709 -16.733 -3.484 1.00 66.56 74 VAL A O 1
ATOM 581 N N . VAL A 1 75 ? 11.667 -15.170 -4.779 1.00 64.06 75 VAL A N 1
ATOM 582 C CA . VAL A 1 75 ? 12.402 -16.109 -5.626 1.00 64.06 75 VAL A CA 1
ATOM 583 C C . VAL A 1 75 ? 13.737 -16.421 -4.961 1.00 64.06 75 VAL A C 1
ATOM 585 O O . VAL A 1 75 ? 14.460 -15.501 -4.571 1.00 64.06 75 VAL A O 1
ATOM 588 N N . GLU A 1 76 ? 14.084 -17.702 -4.837 1.00 60.06 76 GLU A N 1
ATOM 589 C CA . 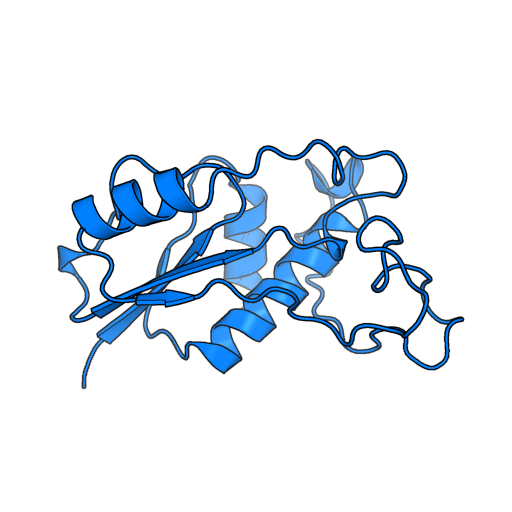GLU A 1 76 ? 15.390 -18.103 -4.308 1.00 60.06 76 GLU A CA 1
ATOM 590 C C . GLU A 1 76 ? 16.532 -17.508 -5.148 1.00 60.06 76 GLU A C 1
ATOM 592 O O . GLU A 1 76 ? 16.541 -17.582 -6.375 1.00 60.06 76 GLU A O 1
ATOM 597 N N . GLY A 1 77 ? 17.505 -16.884 -4.476 1.00 58.94 77 GLY A N 1
ATOM 598 C CA . GLY A 1 77 ? 18.641 -16.220 -5.123 1.00 58.94 77 GLY A CA 1
ATOM 599 C C . GLY A 1 77 ? 18.372 -14.789 -5.600 1.00 58.94 77 GLY A C 1
ATOM 600 O O . GLY A 1 77 ? 19.307 -14.122 -6.044 1.00 58.94 77 GLY A O 1
ATOM 601 N N . ALA A 1 78 ? 17.143 -14.285 -5.471 1.00 55.03 78 ALA A N 1
ATOM 602 C CA . ALA A 1 78 ? 16.845 -12.879 -5.696 1.00 55.03 78 ALA A CA 1
ATOM 603 C C . ALA A 1 78 ? 17.071 -12.072 -4.404 1.00 55.03 78 ALA A C 1
ATOM 605 O O . ALA A 1 78 ? 16.518 -12.367 -3.348 1.00 55.03 78 ALA A O 1
ATOM 606 N N . ASN A 1 79 ? 17.922 -11.055 -4.479 1.00 52.31 79 ASN A N 1
ATOM 607 C CA . ASN A 1 79 ? 18.162 -10.087 -3.411 1.00 52.31 79 ASN A CA 1
ATOM 608 C C . ASN A 1 79 ? 16.986 -9.098 -3.291 1.00 52.31 79 ASN A C 1
ATOM 610 O O . ASN A 1 79 ? 16.357 -8.786 -4.293 1.00 52.31 79 ASN A O 1
ATOM 614 N N . GLU A 1 80 ? 16.705 -8.567 -2.091 1.00 50.88 80 GLU A N 1
ATOM 615 C CA . GLU A 1 80 ? 15.586 -7.624 -1.856 1.00 50.88 80 GLU A CA 1
ATOM 616 C C . GLU A 1 80 ? 15.611 -6.398 -2.790 1.00 50.88 80 GLU A C 1
ATOM 618 O O . GLU A 1 80 ? 14.554 -5.881 -3.147 1.00 50.88 80 GLU A O 1
ATOM 623 N N . GLY A 1 81 ? 16.810 -5.956 -3.194 1.00 48.44 81 GLY A N 1
ATOM 624 C CA . GLY A 1 81 ? 17.036 -4.850 -4.136 1.00 48.44 81 GLY A CA 1
ATOM 625 C C . GLY A 1 81 ? 16.974 -5.247 -5.617 1.00 48.44 81 GLY A C 1
ATOM 626 O O . GLY A 1 81 ? 16.860 -4.384 -6.490 1.00 48.44 81 GLY A O 1
ATOM 627 N N . ALA A 1 82 ? 16.978 -6.546 -5.944 1.00 49.09 82 ALA A N 1
ATOM 628 C CA . ALA A 1 82 ? 16.400 -6.953 -7.212 1.00 49.09 82 ALA A CA 1
ATOM 629 C C . ALA A 1 82 ? 14.911 -6.694 -7.052 1.00 49.09 82 ALA A C 1
ATOM 631 O O . ALA A 1 82 ? 14.271 -7.275 -6.187 1.00 49.09 82 ALA A O 1
ATOM 632 N N . ASN A 1 83 ? 14.339 -5.812 -7.860 1.00 48.44 83 ASN A N 1
ATOM 633 C CA . ASN A 1 83 ? 12.895 -5.737 -7.994 1.00 48.44 83 ASN A CA 1
ATOM 634 C C . ASN A 1 83 ? 12.399 -7.131 -8.426 1.00 48.44 83 ASN A C 1
ATOM 636 O O . ASN A 1 83 ? 12.288 -7.411 -9.616 1.00 48.44 83 ASN A O 1
ATOM 640 N N . VAL A 1 84 ? 12.126 -8.032 -7.476 1.00 50.69 84 VAL A N 1
ATOM 641 C CA . VAL A 1 84 ? 11.637 -9.402 -7.726 1.00 50.69 84 VAL A CA 1
ATOM 642 C C . VAL A 1 84 ? 10.210 -9.352 -8.274 1.00 50.69 84 VAL A C 1
ATOM 644 O O . VAL A 1 84 ? 9.692 -10.302 -8.843 1.00 50.69 84 VAL A O 1
ATOM 647 N N . VAL A 1 85 ? 9.605 -8.168 -8.233 1.00 51.03 85 VAL A N 1
ATOM 648 C CA . VAL A 1 85 ? 8.353 -7.852 -8.913 1.00 51.03 85 VAL A CA 1
ATOM 649 C C . VAL A 1 85 ? 8.574 -7.180 -10.282 1.00 51.03 85 VAL A C 1
ATOM 651 O O . VAL A 1 85 ? 7.642 -6.662 -10.890 1.00 51.03 85 VAL A O 1
ATOM 654 N N . GLY A 1 86 ? 9.817 -7.159 -10.768 1.00 42.59 86 GLY A N 1
ATOM 655 C CA . GLY A 1 86 ? 10.304 -6.212 -11.772 1.00 42.59 86 GLY A CA 1
ATOM 656 C C . GLY A 1 86 ? 11.376 -6.743 -12.725 1.00 42.59 86 GLY A C 1
ATOM 657 O O . GLY A 1 86 ? 12.188 -5.969 -13.225 1.00 42.59 86 GLY A O 1
ATOM 658 N N . ARG A 1 87 ? 11.334 -8.024 -13.097 1.00 44.38 87 ARG A N 1
ATOM 659 C CA . ARG A 1 87 ? 11.496 -8.332 -14.525 1.00 44.38 87 ARG A CA 1
ATOM 660 C C . ARG A 1 87 ? 10.125 -8.677 -15.058 1.00 44.38 87 ARG A C 1
ATOM 662 O O . ARG A 1 87 ? 9.734 -9.838 -15.009 1.00 44.38 87 ARG A O 1
ATOM 669 N N . GLU A 1 88 ? 9.414 -7.652 -15.525 1.00 48.84 88 GLU A N 1
ATOM 670 C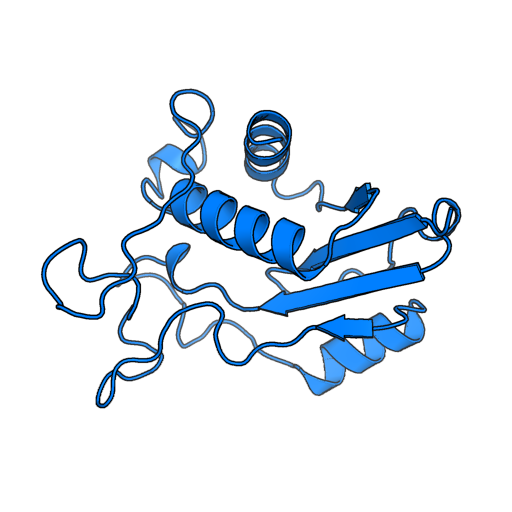 CA . GLU A 1 88 ? 8.208 -7.807 -16.336 1.00 48.84 88 GLU A CA 1
ATOM 671 C C . GLU A 1 88 ? 8.375 -9.016 -17.277 1.00 48.84 88 GLU A C 1
ATOM 673 O O . GLU A 1 88 ? 9.204 -9.018 -18.190 1.00 48.84 88 GLU A O 1
ATOM 678 N N . GLY A 1 89 ? 7.637 -10.081 -16.956 1.00 51.56 89 GLY A N 1
ATOM 679 C CA . GLY A 1 89 ? 7.301 -11.196 -17.836 1.00 51.56 89 GLY A CA 1
ATOM 680 C C . GLY A 1 89 ? 8.385 -12.203 -18.226 1.00 51.56 89 GLY A C 1
ATOM 681 O O . GLY A 1 89 ? 8.132 -12.963 -19.155 1.00 51.56 89 GLY A O 1
ATOM 682 N N . LYS A 1 90 ? 9.579 -12.236 -17.611 1.00 55.16 90 LYS A N 1
ATOM 683 C CA . LYS A 1 90 ? 10.628 -13.198 -18.044 1.00 55.16 90 LYS A CA 1
ATOM 684 C C . LYS A 1 90 ? 11.154 -14.161 -16.986 1.00 55.16 90 LYS A C 1
ATOM 686 O O . LYS A 1 90 ? 11.817 -15.123 -17.362 1.00 55.16 90 LYS A O 1
ATOM 691 N N . HIS A 1 91 ? 10.898 -13.920 -15.703 1.00 63.50 91 HIS A N 1
ATOM 692 C CA . HIS A 1 91 ? 11.223 -14.901 -14.668 1.00 63.50 91 HIS A CA 1
ATOM 693 C C . HIS A 1 91 ? 10.005 -15.813 -14.446 1.00 63.50 91 HIS A C 1
ATOM 695 O O . HIS A 1 91 ? 8.911 -15.267 -14.317 1.00 63.50 91 HIS A O 1
ATOM 701 N N . PRO A 1 92 ? 10.162 -17.150 -14.387 1.00 66.69 92 PRO A N 1
ATOM 702 C CA . PRO A 1 92 ? 9.046 -18.075 -14.148 1.00 66.69 92 PRO A CA 1
ATOM 703 C C . PRO A 1 92 ? 8.245 -17.747 -12.883 1.00 66.69 92 PRO A C 1
ATOM 705 O O . PRO A 1 92 ? 7.030 -17.860 -12.873 1.00 66.69 92 PRO A O 1
ATOM 708 N N . ASP A 1 93 ? 8.939 -17.273 -11.850 1.00 67.50 93 ASP A N 1
ATOM 709 C CA . ASP A 1 93 ? 8.341 -16.907 -10.560 1.00 67.50 93 ASP A CA 1
ATOM 710 C C . ASP A 1 93 ? 8.049 -15.400 -10.414 1.00 67.50 93 ASP A C 1
ATOM 712 O O . ASP A 1 93 ? 7.933 -14.886 -9.299 1.00 67.50 93 ASP A O 1
ATOM 716 N N . ALA A 1 94 ? 8.002 -14.651 -11.522 1.00 72.25 94 ALA A N 1
ATOM 717 C CA . ALA A 1 94 ? 7.627 -13.241 -11.472 1.00 72.25 94 ALA A CA 1
ATOM 718 C C . ALA A 1 94 ? 6.168 -13.088 -11.018 1.00 72.25 94 ALA A C 1
ATOM 720 O O . ALA A 1 94 ? 5.322 -13.940 -11.263 1.00 72.25 94 ALA A O 1
ATOM 721 N N . HIS A 1 95 ? 5.844 -11.966 -10.380 1.00 79.56 95 HIS A N 1
ATOM 722 C CA . HIS A 1 95 ? 4.448 -11.649 -10.098 1.00 79.56 95 HIS A CA 1
ATOM 723 C C . HIS A 1 95 ? 3.687 -11.378 -11.403 1.00 79.56 95 HIS A C 1
ATOM 725 O O . HIS A 1 95 ? 4.151 -10.578 -12.206 1.00 79.56 95 HIS A O 1
ATOM 731 N N . GLU A 1 96 ? 2.520 -11.996 -11.595 1.00 81.94 96 GLU A N 1
ATOM 732 C CA . GLU A 1 96 ? 1.757 -11.895 -12.856 1.00 81.94 96 GLU A CA 1
ATOM 733 C C . GLU A 1 96 ? 0.412 -11.167 -12.713 1.00 81.94 96 GLU A C 1
ATOM 735 O O . GLU A 1 96 ? -0.235 -10.840 -13.708 1.00 81.94 96 GLU A O 1
ATOM 740 N N . THR A 1 97 ? -0.015 -10.881 -11.482 1.00 87.25 97 THR A N 1
ATOM 741 C CA . THR A 1 97 ? -1.317 -10.263 -11.209 1.00 87.25 97 THR A CA 1
ATOM 742 C C . THR A 1 97 ? -1.149 -8.789 -10.889 1.00 87.25 97 THR A C 1
ATOM 744 O O . THR A 1 97 ? -0.441 -8.429 -9.955 1.00 87.25 97 THR A O 1
ATOM 747 N N . TYR A 1 98 ? -1.855 -7.923 -11.611 1.00 90.19 98 TYR A N 1
ATOM 748 C CA . TYR A 1 98 ? -1.777 -6.482 -11.398 1.00 90.19 98 TYR A CA 1
ATOM 749 C C . TYR A 1 98 ? -3.158 -5.843 -11.391 1.00 90.19 98 TYR A C 1
ATOM 751 O O . TYR A 1 98 ? -4.067 -6.276 -12.097 1.00 90.19 98 TYR A O 1
ATOM 759 N N . VAL A 1 99 ? -3.281 -4.761 -10.630 1.00 93.19 99 VAL A N 1
ATOM 760 C CA . VAL A 1 99 ? -4.405 -3.828 -10.715 1.00 93.19 99 VAL A CA 1
ATOM 761 C C . VAL A 1 99 ? -3.892 -2.551 -11.367 1.00 93.19 99 VAL A C 1
ATOM 763 O O . VAL A 1 99 ? -2.767 -2.123 -11.106 1.00 93.19 99 VAL A O 1
ATOM 766 N N . GLN A 1 100 ? -4.679 -1.962 -12.266 1.00 92.44 100 GLN A N 1
ATOM 767 C CA . GLN A 1 100 ? -4.279 -0.754 -12.978 1.00 92.44 100 GLN A CA 1
ATOM 768 C C . GLN A 1 100 ? -5.475 0.166 -13.216 1.00 92.44 100 GLN A C 1
ATOM 770 O O . GLN A 1 100 ? -6.525 -0.253 -13.694 1.00 92.44 100 GLN A O 1
ATOM 775 N N . VAL A 1 101 ? -5.288 1.456 -12.932 1.00 93.75 101 VAL A N 1
ATOM 776 C CA . VAL A 1 101 ? -6.283 2.499 -13.205 1.00 93.75 101 VAL A CA 1
ATOM 777 C C . VAL A 1 101 ? -5.857 3.278 -14.442 1.00 93.75 101 VAL A C 1
ATOM 779 O O . VAL A 1 101 ? -5.014 4.161 -14.360 1.00 93.75 101 VAL A O 1
ATOM 782 N N . GLU A 1 102 ? -6.455 2.991 -15.596 1.00 92.38 102 GLU A N 1
ATOM 783 C CA . GLU A 1 102 ? -5.935 3.433 -16.898 1.00 92.38 102 GLU A CA 1
ATOM 784 C C . GLU A 1 102 ? -5.739 4.947 -17.052 1.00 92.38 102 GLU A C 1
ATOM 786 O O . GLU A 1 102 ? -4.609 5.414 -17.161 1.00 92.38 102 GLU A O 1
ATOM 791 N N . ARG A 1 103 ? -6.826 5.725 -17.106 1.00 91.75 103 ARG A N 1
ATOM 792 C CA . ARG A 1 103 ? -6.761 7.145 -17.501 1.00 91.75 103 ARG A CA 1
ATOM 793 C C . ARG A 1 103 ? -6.311 8.065 -16.370 1.00 91.75 103 ARG A C 1
ATOM 795 O O . ARG A 1 103 ? -5.580 9.015 -16.609 1.00 91.75 103 ARG A O 1
ATOM 802 N N . LEU A 1 104 ? -6.750 7.804 -15.138 1.00 91.19 104 LEU A N 1
ATOM 803 C CA . LEU A 1 104 ? -6.536 8.719 -14.006 1.00 91.19 104 LEU A CA 1
ATOM 804 C C . LEU A 1 104 ? -5.095 8.695 -13.474 1.00 91.19 104 LEU A C 1
ATOM 806 O O . LEU A 1 104 ? -4.635 9.680 -12.900 1.00 91.19 104 LEU A O 1
ATOM 810 N N . GLN A 1 105 ? -4.381 7.587 -13.679 1.00 87.50 105 GLN A N 1
ATOM 811 C CA . GLN A 1 105 ? -2.965 7.508 -13.326 1.00 87.50 105 GLN A CA 1
ATOM 812 C C . GLN A 1 105 ? -2.075 8.309 -14.289 1.00 87.50 105 GLN A C 1
ATOM 814 O O . GLN A 1 105 ? -0.936 8.610 -13.949 1.00 87.50 105 GLN A O 1
ATOM 819 N N . GLN A 1 106 ? -2.572 8.650 -15.486 1.00 86.69 106 GLN A N 1
ATOM 820 C CA . GLN A 1 106 ? -1.818 9.416 -16.478 1.00 86.69 106 GLN A CA 1
ATOM 821 C C . GLN A 1 106 ? -1.701 10.880 -16.039 1.00 86.69 106 GLN A C 1
ATOM 823 O O . GLN A 1 106 ? -2.610 11.439 -15.426 1.00 86.69 106 GLN A O 1
ATOM 828 N N . GLY A 1 107 ? -0.593 11.538 -16.390 1.00 87.38 107 GLY A N 1
ATOM 829 C CA . GLY A 1 107 ? -0.353 12.918 -15.957 1.00 87.38 107 GLY A CA 1
ATOM 830 C C . GLY A 1 107 ? 0.295 13.015 -14.573 1.00 87.38 107 GLY A C 1
ATOM 831 O O . GLY A 1 107 ? 0.444 12.015 -13.873 1.00 87.38 107 GLY A O 1
ATOM 832 N N . LEU A 1 108 ? 0.679 14.238 -14.181 1.00 88.38 108 LEU A N 1
ATOM 833 C CA . LEU A 1 108 ? 1.278 14.543 -12.872 1.00 88.38 108 LEU A CA 1
ATOM 834 C C . LEU A 1 108 ? 2.424 13.567 -12.523 1.00 88.38 108 LEU A C 1
ATOM 836 O O . LEU A 1 108 ? 3.340 13.411 -13.331 1.00 88.38 108 LEU A O 1
ATOM 840 N N . CYS A 1 109 ? 2.368 12.886 -11.374 1.00 78.75 109 CYS A N 1
ATOM 841 C CA . CYS A 1 109 ? 3.382 11.921 -10.943 1.00 78.75 109 CYS A CA 1
ATOM 842 C C . CYS A 1 109 ? 3.490 10.719 -11.891 1.00 78.75 109 CYS A C 1
ATOM 844 O O . CYS A 1 109 ? 4.566 10.154 -12.045 1.00 78.75 109 CYS A O 1
ATOM 846 N N . GLY A 1 110 ? 2.407 10.352 -12.580 1.00 78.62 110 GLY A N 1
ATOM 847 C CA . GLY A 1 110 ? 2.417 9.266 -13.560 1.00 78.62 110 GLY A CA 1
ATOM 848 C C . GLY A 1 110 ? 3.209 9.585 -14.830 1.00 78.62 110 GLY A C 1
ATOM 849 O O . GLY A 1 110 ? 3.594 8.666 -15.543 1.00 78.62 110 GLY A O 1
ATOM 850 N N . LYS A 1 111 ? 3.498 10.867 -15.119 1.00 83.94 111 LYS A N 1
ATOM 851 C CA . LYS A 1 111 ? 4.419 11.236 -16.213 1.00 83.94 111 LYS A CA 1
ATOM 852 C C . LYS A 1 111 ? 5.872 10.945 -15.859 1.00 83.94 111 LYS A C 1
ATOM 854 O O . LYS A 1 111 ? 6.613 10.483 -16.716 1.00 83.94 111 LYS A O 1
ATOM 859 N N . SER A 1 112 ? 6.280 11.245 -14.626 1.00 83.06 112 SER A N 1
ATOM 860 C CA . SER A 1 112 ? 7.649 11.004 -14.163 1.00 83.06 112 SER A CA 1
ATOM 861 C C . SER A 1 112 ? 7.874 9.558 -13.725 1.00 83.06 112 SER A C 1
ATOM 863 O O . SER A 1 112 ? 9.000 9.081 -13.796 1.00 83.06 112 SER A O 1
ATOM 865 N N . ARG A 1 113 ? 6.816 8.857 -13.294 1.00 81.38 113 ARG A N 1
ATOM 866 C CA . ARG A 1 113 ? 6.884 7.488 -12.761 1.00 81.38 113 ARG A CA 1
ATOM 867 C C . ARG A 1 113 ? 5.778 6.605 -13.372 1.00 81.38 113 ARG A C 1
ATOM 869 O O . ARG A 1 113 ? 4.767 6.349 -12.715 1.00 81.38 113 ARG A O 1
ATOM 876 N N . PRO A 1 114 ? 5.928 6.143 -14.629 1.00 79.19 114 PRO A N 1
ATOM 877 C CA . PRO A 1 114 ? 4.861 5.452 -15.36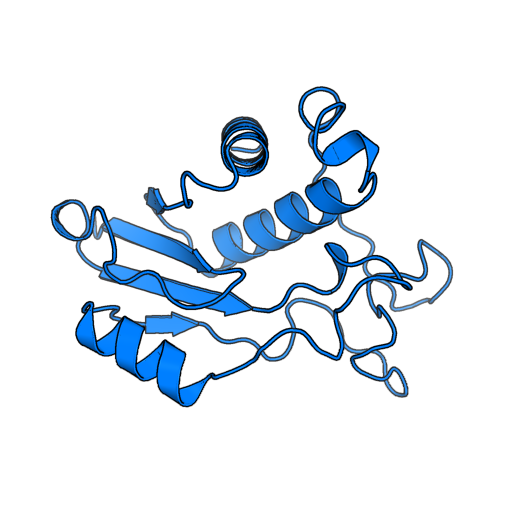7 1.00 79.19 114 PRO A CA 1
ATOM 878 C C . PRO A 1 114 ? 4.353 4.153 -14.718 1.00 79.19 114 PRO A C 1
ATOM 880 O O . PRO A 1 114 ? 3.186 3.800 -14.868 1.00 79.19 114 PRO A O 1
ATOM 883 N N . HIS A 1 115 ? 5.208 3.452 -13.972 1.00 79.06 115 HIS A N 1
ATOM 884 C CA . HIS A 1 115 ? 4.905 2.194 -13.274 1.00 79.06 115 HIS A CA 1
ATOM 885 C C . HIS A 1 115 ? 4.343 2.387 -11.857 1.00 79.06 115 HIS A C 1
ATOM 887 O O . HIS A 1 115 ? 3.756 1.457 -11.301 1.00 79.06 115 HIS A O 1
ATOM 893 N N . PHE A 1 116 ? 4.480 3.587 -11.282 1.00 84.94 116 PHE A N 1
ATOM 894 C CA . PHE A 1 116 ? 4.220 3.853 -9.864 1.00 84.9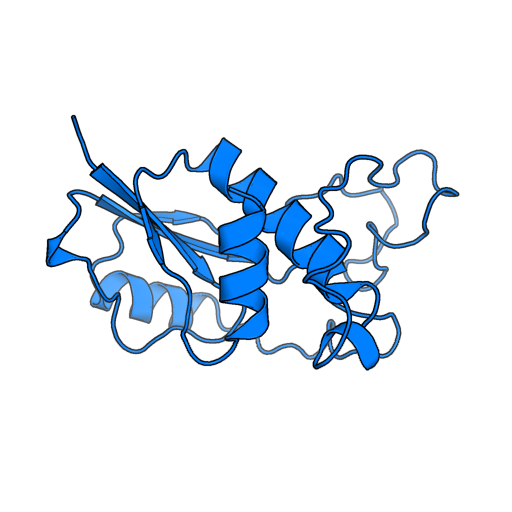4 116 PHE A CA 1
ATOM 895 C C . PHE A 1 116 ? 2.807 3.453 -9.433 1.00 84.94 116 PHE A C 1
ATOM 897 O O . PHE A 1 116 ? 2.629 2.696 -8.480 1.00 84.94 116 PHE A O 1
ATOM 904 N N . PHE A 1 117 ? 1.786 3.907 -10.164 1.00 90.38 117 PHE A N 1
ATOM 905 C CA . PHE A 1 117 ? 0.397 3.683 -9.765 1.00 90.38 117 PHE A CA 1
ATOM 906 C C . PHE A 1 117 ? -0.092 2.250 -9.984 1.00 90.38 117 PHE A C 1
ATOM 908 O O . PHE A 1 117 ? -0.950 1.810 -9.221 1.00 90.38 117 PHE A O 1
ATOM 915 N N . ARG A 1 118 ? 0.472 1.493 -10.939 1.00 89.94 118 ARG A N 1
ATOM 916 C CA . ARG A 1 118 ? 0.224 0.042 -11.053 1.00 89.94 118 ARG A CA 1
ATOM 917 C C . ARG A 1 118 ? 0.721 -0.674 -9.797 1.00 89.94 118 ARG A C 1
ATOM 919 O O . ARG A 1 118 ? -0.005 -1.477 -9.219 1.00 89.94 118 ARG A O 1
ATOM 926 N N . GLY A 1 119 ? 1.924 -0.331 -9.332 1.00 87.31 119 GLY A N 1
ATOM 927 C CA . GLY A 1 119 ? 2.479 -0.865 -8.087 1.00 87.31 119 GLY A CA 1
ATOM 928 C C . GLY A 1 119 ? 1.641 -0.505 -6.859 1.00 87.31 119 GLY A C 1
ATOM 929 O O . GLY A 1 119 ? 1.293 -1.382 -6.069 1.00 87.31 119 GLY A O 1
ATOM 930 N N . VAL A 1 120 ? 1.253 0.769 -6.729 1.00 89.94 120 VAL A N 1
ATOM 931 C CA . VAL A 1 120 ? 0.400 1.256 -5.629 1.00 89.94 120 VAL A CA 1
ATOM 932 C C . VAL A 1 120 ? -0.963 0.561 -5.615 1.00 89.94 120 VAL A C 1
ATOM 934 O O . VAL A 1 120 ? -1.386 0.056 -4.581 1.00 89.94 120 VAL A O 1
ATOM 937 N N . THR A 1 121 ? -1.662 0.506 -6.746 1.00 93.38 121 THR A N 1
ATOM 938 C CA . THR A 1 121 ? -3.001 -0.108 -6.806 1.00 93.38 121 THR A CA 1
ATOM 939 C C . THR A 1 121 ? -2.948 -1.615 -6.573 1.00 93.38 121 THR A C 1
ATOM 941 O O . THR A 1 121 ? -3.780 -2.143 -5.842 1.00 93.38 121 THR A O 1
ATOM 944 N N . THR A 1 122 ? -1.921 -2.299 -7.081 1.00 92.25 122 THR A N 1
ATOM 945 C CA . THR A 1 122 ? -1.717 -3.733 -6.827 1.00 92.25 122 THR A CA 1
ATOM 946 C C . THR A 1 122 ? -1.488 -4.012 -5.341 1.00 92.25 122 THR A C 1
ATOM 948 O O . THR A 1 122 ? -2.171 -4.859 -4.768 1.00 92.25 122 THR A O 1
ATOM 9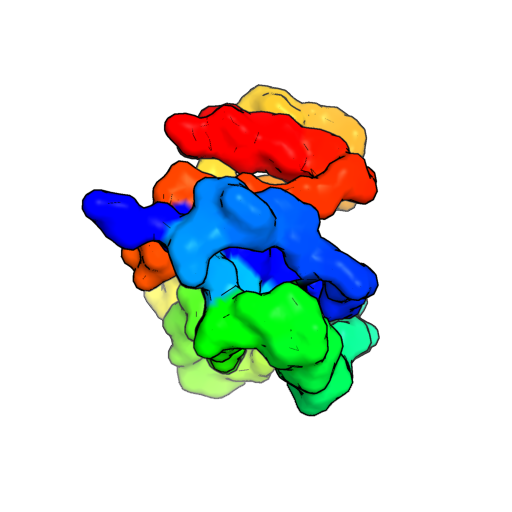51 N N . VAL A 1 123 ? -0.581 -3.285 -4.677 1.00 91.00 123 VAL A N 1
ATOM 952 C CA . VAL A 1 123 ? -0.303 -3.533 -3.253 1.00 91.00 123 VAL A CA 1
ATOM 953 C C . VAL A 1 123 ? -1.488 -3.163 -2.360 1.00 91.00 123 VAL A C 1
ATOM 955 O O . VAL A 1 123 ? -1.806 -3.906 -1.434 1.00 91.00 123 VAL A O 1
ATOM 958 N N . VAL A 1 124 ? -2.197 -2.070 -2.662 1.00 93.62 124 VAL A N 1
ATOM 959 C CA . VAL A 1 124 ? -3.384 -1.659 -1.898 1.00 93.62 124 VAL A CA 1
ATOM 960 C C . VAL A 1 124 ? -4.516 -2.671 -2.072 1.00 93.62 124 VAL A C 1
ATOM 962 O O . VAL A 1 124 ? -5.149 -3.027 -1.085 1.00 93.62 124 VAL A O 1
ATOM 965 N N . ALA A 1 125 ? -4.726 -3.210 -3.277 1.00 95.12 125 ALA A N 1
ATOM 966 C CA . ALA A 1 125 ? -5.702 -4.276 -3.494 1.00 95.12 125 ALA A CA 1
ATOM 967 C C . ALA A 1 125 ? -5.373 -5.540 -2.680 1.00 95.12 125 ALA A C 1
ATOM 969 O O . ALA A 1 125 ? -6.267 -6.157 -2.104 1.00 95.12 125 ALA A O 1
ATOM 970 N N . LYS A 1 126 ? -4.092 -5.916 -2.570 1.00 93.19 126 LYS A N 1
ATOM 971 C CA . LYS A 1 126 ? -3.671 -7.030 -1.703 1.00 93.19 126 LYS A CA 1
ATOM 972 C C . LYS A 1 126 ? -3.948 -6.733 -0.232 1.00 93.19 126 LYS A C 1
ATOM 974 O O . LYS A 1 126 ? -4.509 -7.577 0.454 1.00 93.19 126 LYS A O 1
ATOM 979 N N . LEU A 1 127 ? -3.605 -5.535 0.238 1.00 93.00 127 LEU A N 1
ATOM 980 C CA . LEU A 1 127 ? -3.857 -5.120 1.620 1.00 93.00 127 LEU A CA 1
ATOM 981 C C . LEU A 1 127 ? -5.353 -5.091 1.950 1.00 93.00 127 LEU A C 1
ATOM 983 O O . LEU A 1 127 ? -5.732 -5.548 3.021 1.00 93.00 127 LEU A O 1
ATOM 987 N N . PHE A 1 128 ? -6.206 -4.628 1.035 1.00 94.75 128 PHE A N 1
ATOM 988 C CA . PHE A 1 128 ? -7.658 -4.652 1.230 1.00 94.75 128 PHE A CA 1
ATOM 989 C C . PHE A 1 128 ? -8.209 -6.074 1.331 1.00 94.75 128 PHE A C 1
ATOM 991 O O . PHE A 1 128 ? -9.044 -6.318 2.189 1.00 94.75 128 PHE A O 1
ATOM 998 N N . ASN A 1 129 ? -7.698 -7.018 0.537 1.00 94.88 129 ASN A N 1
ATOM 999 C CA . ASN A 1 129 ? -8.099 -8.426 0.644 1.00 94.88 129 ASN A CA 1
ATOM 1000 C C . ASN A 1 129 ? -7.558 -9.128 1.904 1.00 94.88 129 ASN A C 1
ATOM 1002 O O . ASN A 1 129 ? -8.136 -10.113 2.339 1.00 94.88 129 ASN A O 1
ATOM 1006 N N . ILE A 1 130 ? -6.437 -8.669 2.471 1.00 93.31 130 ILE A N 1
ATOM 1007 C CA . ILE A 1 130 ? -5.841 -9.261 3.683 1.00 93.31 130 ILE A CA 1
ATOM 1008 C C . ILE A 1 130 ? -6.486 -8.696 4.953 1.00 93.31 130 ILE A C 1
ATOM 1010 O O . ILE A 1 130 ? -6.730 -9.430 5.904 1.00 93.31 130 ILE A O 1
ATOM 1014 N N . VAL A 1 131 ? -6.686 -7.377 4.991 1.00 90.31 131 VAL A N 1
ATOM 1015 C CA . VAL A 1 131 ? -7.150 -6.648 6.181 1.00 90.31 131 VAL A CA 1
ATOM 1016 C C . VAL A 1 131 ? -8.676 -6.535 6.218 1.00 90.31 131 VAL A C 1
ATOM 1018 O O . VAL A 1 131 ? -9.226 -6.349 7.297 1.00 90.31 131 VAL A O 1
ATOM 1021 N N . GLU A 1 132 ? -9.340 -6.620 5.060 1.00 93.19 132 GLU A N 1
ATOM 1022 C CA . GLU A 1 132 ? -10.792 -6.449 4.888 1.00 93.19 132 GLU A CA 1
ATOM 1023 C C . GLU A 1 132 ? -11.356 -5.217 5.632 1.00 93.19 132 GLU A C 1
ATOM 1025 O O . GLU A 1 132 ? -12.258 -5.344 6.461 1.00 93.19 132 GLU A O 1
ATOM 1030 N N . PRO A 1 133 ? -10.818 -4.001 5.395 1.00 90.94 133 PRO A N 1
ATOM 1031 C CA . PRO A 1 133 ? -11.246 -2.819 6.132 1.00 90.94 133 PRO A CA 1
ATOM 1032 C C . PRO A 1 133 ? -12.614 -2.306 5.663 1.00 90.94 133 PRO A C 1
ATOM 1034 O O . PRO A 1 133 ? -12.877 -2.219 4.464 1.00 90.94 133 PRO A O 1
ATOM 1037 N N . ASP A 1 134 ? -13.434 -1.824 6.597 1.00 90.00 134 ASP A N 1
ATOM 1038 C CA . ASP A 1 134 ? -14.646 -1.056 6.286 1.00 90.00 134 ASP A CA 1
ATOM 1039 C C . ASP A 1 134 ? -14.309 0.363 5.797 1.00 90.00 134 ASP A C 1
ATOM 1041 O O . ASP A 1 134 ? -15.032 0.952 4.993 1.00 90.00 134 ASP A O 1
ATOM 1045 N N . VAL A 1 135 ? -13.206 0.937 6.296 1.00 89.94 135 VAL A N 1
ATOM 1046 C CA . VAL A 1 135 ? -12.730 2.283 5.941 1.00 89.94 135 VAL A CA 1
ATOM 1047 C C . VAL A 1 135 ? -11.211 2.270 5.758 1.00 89.94 135 VAL A C 1
ATOM 1049 O O . VAL A 1 135 ? -10.485 1.690 6.554 1.00 89.94 135 VAL A O 1
ATOM 1052 N N . ALA A 1 136 ? -10.680 2.950 4.744 1.00 90.62 136 ALA A N 1
ATOM 1053 C CA . ALA A 1 136 ? -9.233 3.089 4.563 1.00 90.62 136 ALA A CA 1
ATOM 1054 C C . ALA A 1 136 ? -8.803 4.561 4.579 1.00 90.62 136 ALA A C 1
ATOM 1056 O O . ALA A 1 136 ? -9.413 5.407 3.918 1.00 90.62 136 ALA A O 1
ATOM 1057 N N . PHE A 1 137 ? -7.736 4.874 5.320 1.00 87.31 137 PHE A N 1
ATOM 1058 C CA . PHE A 1 137 ? -7.222 6.238 5.452 1.00 87.31 137 PHE A CA 1
ATOM 1059 C C . PHE A 1 137 ? -5.967 6.441 4.603 1.00 87.31 137 PHE A C 1
ATOM 1061 O O . PHE A 1 137 ? -4.983 5.722 4.742 1.00 87.31 137 PHE A O 1
ATOM 1068 N N . PHE A 1 138 ? -5.978 7.479 3.765 1.00 85.31 138 PHE A N 1
ATOM 1069 C CA . PHE A 1 138 ? -4.849 7.859 2.916 1.00 85.31 138 PHE A CA 1
ATOM 1070 C C . PHE A 1 138 ? -4.414 9.296 3.202 1.00 85.31 138 PHE A C 1
ATOM 1072 O O . PHE A 1 138 ? -5.242 10.190 3.396 1.00 85.31 138 PHE A O 1
ATOM 1079 N N . GLY A 1 139 ? -3.100 9.528 3.213 1.00 76.88 139 GLY A N 1
ATOM 1080 C CA . GLY A 1 139 ? -2.528 10.855 3.416 1.00 76.88 139 GLY A CA 1
ATOM 1081 C C . GLY A 1 139 ? -2.896 11.827 2.291 1.00 76.88 139 GLY A C 1
ATOM 1082 O O . GLY A 1 139 ? -2.859 11.485 1.112 1.00 76.88 139 GLY A O 1
ATOM 1083 N N . ARG A 1 140 ? -3.204 13.080 2.648 1.00 71.69 140 ARG A N 1
ATOM 1084 C CA . ARG A 1 140 ? -3.563 14.134 1.676 1.00 71.69 140 ARG A CA 1
ATOM 1085 C C . ARG A 1 140 ? -2.388 14.642 0.835 1.00 71.69 140 ARG A C 1
ATOM 1087 O O . ARG A 1 140 ? -2.625 15.282 -0.185 1.00 71.69 140 ARG A O 1
ATOM 1094 N N . LYS A 1 141 ? -1.148 14.387 1.269 1.00 75.88 141 LYS A N 1
ATOM 1095 C CA . LYS A 1 141 ? 0.077 14.827 0.581 1.00 75.88 141 LYS A CA 1
ATOM 1096 C C . LYS A 1 141 ? 0.140 14.274 -0.847 1.00 75.88 141 LYS A C 1
ATOM 1098 O O . LYS A 1 141 ? 0.471 15.012 -1.770 1.00 75.88 141 LYS A O 1
ATOM 1103 N N . ASP A 1 142 ? -0.279 13.026 -1.033 1.00 79.94 142 ASP A N 1
ATOM 1104 C CA . ASP A 1 142 ? -0.274 12.336 -2.322 1.00 79.94 142 ASP A CA 1
ATOM 1105 C C . ASP A 1 142 ? -1.679 12.348 -2.946 1.00 79.94 142 ASP A C 1
ATOM 1107 O O . ASP A 1 142 ? -2.352 11.326 -3.090 1.00 79.94 142 ASP A O 1
ATOM 1111 N N . PHE A 1 143 ? -2.153 13.541 -3.323 1.00 87.50 143 PHE A N 1
ATOM 1112 C CA . PHE A 1 143 ? -3.518 13.744 -3.829 1.00 87.50 143 PHE A CA 1
ATOM 1113 C C . PHE A 1 143 ? -3.855 12.869 -5.048 1.00 87.50 143 PHE A C 1
ATOM 1115 O O . PHE A 1 143 ? -4.956 12.322 -5.128 1.00 87.50 143 PHE A O 1
ATOM 1122 N N . GLN A 1 144 ? -2.920 12.699 -5.993 1.00 90.94 144 GLN A N 1
ATOM 1123 C CA . GLN A 1 144 ? -3.149 11.839 -7.161 1.00 90.94 144 GLN A CA 1
ATOM 1124 C C . GLN A 1 144 ? -3.308 10.371 -6.750 1.00 90.94 144 GLN A C 1
ATOM 1126 O O . GLN A 1 144 ? -4.211 9.709 -7.252 1.00 90.94 144 GLN A O 1
ATOM 1131 N N . GLN A 1 145 ? -2.501 9.881 -5.803 1.00 90.25 145 GLN A N 1
ATOM 1132 C CA . GLN A 1 145 ? -2.637 8.530 -5.256 1.00 90.25 145 GLN A CA 1
ATOM 1133 C C . GLN A 1 145 ? -4.008 8.334 -4.617 1.00 90.25 145 GLN A C 1
ATOM 1135 O O . GLN A 1 145 ? -4.699 7.376 -4.951 1.00 90.25 145 GLN A O 1
ATOM 1140 N N . TRP A 1 146 ? -4.437 9.266 -3.763 1.00 90.81 146 TRP A N 1
ATOM 1141 C CA . TRP A 1 146 ? -5.769 9.209 -3.165 1.00 90.81 146 TRP A CA 1
ATOM 1142 C C . TRP A 1 146 ? -6.867 9.116 -4.236 1.00 90.81 146 TRP A C 1
ATOM 1144 O O . TRP A 1 146 ? -7.749 8.263 -4.144 1.00 90.81 146 TRP A O 1
ATOM 1154 N N . ARG A 1 147 ? -6.784 9.923 -5.304 1.00 93.56 147 ARG A N 1
ATOM 1155 C CA . ARG A 1 147 ? -7.754 9.894 -6.412 1.00 93.56 147 ARG A CA 1
ATOM 1156 C C . ARG A 1 147 ? -7.707 8.596 -7.217 1.00 93.56 147 ARG A C 1
ATOM 1158 O O . ARG A 1 147 ? -8.765 8.105 -7.599 1.00 93.56 147 ARG A O 1
ATOM 1165 N N . VAL A 1 148 ? -6.518 8.052 -7.466 1.00 93.94 148 VAL A N 1
ATOM 1166 C CA . VAL A 1 148 ? -6.323 6.767 -8.154 1.00 93.94 148 VAL A CA 1
ATOM 1167 C C . VAL A 1 148 ? -6.925 5.626 -7.338 1.00 93.94 148 VAL A C 1
ATOM 1169 O O . VAL A 1 148 ? -7.688 4.838 -7.884 1.00 93.94 148 VAL A O 1
ATOM 1172 N N . ILE A 1 149 ? -6.668 5.576 -6.032 1.00 93.81 149 ILE A N 1
ATOM 1173 C CA . ILE A 1 149 ? -7.203 4.533 -5.150 1.00 93.81 149 ILE A CA 1
ATOM 1174 C C . ILE A 1 149 ? -8.719 4.663 -5.006 1.00 93.81 149 ILE A C 1
ATOM 1176 O O . ILE A 1 149 ? -9.428 3.672 -5.120 1.00 93.81 149 ILE A O 1
ATOM 1180 N N . THR A 1 150 ? -9.234 5.888 -4.877 1.00 93.94 150 THR A N 1
ATOM 1181 C CA . THR A 1 150 ? -10.686 6.147 -4.873 1.00 93.94 150 THR A CA 1
ATOM 1182 C C . THR A 1 150 ? -11.368 5.691 -6.167 1.00 93.94 150 THR A C 1
ATOM 1184 O O . THR A 1 150 ? -12.562 5.442 -6.167 1.00 93.94 150 THR A O 1
ATOM 1187 N N . ARG A 1 151 ? -10.644 5.626 -7.294 1.00 95.94 151 ARG A N 1
ATOM 1188 C CA . ARG A 1 151 ? -11.173 5.100 -8.563 1.00 95.94 151 ARG A CA 1
ATOM 1189 C C . ARG A 1 151 ? -11.058 3.576 -8.671 1.00 95.94 151 ARG A C 1
ATOM 1191 O O . ARG A 1 151 ? -11.763 2.992 -9.483 1.00 95.94 151 ARG A O 1
ATOM 1198 N N . MET A 1 152 ? -10.101 2.979 -7.968 1.00 96.69 152 MET A N 1
ATOM 1199 C CA . MET A 1 152 ? -9.860 1.538 -7.985 1.00 96.69 152 MET A CA 1
ATOM 1200 C C . MET A 1 152 ? -10.946 0.773 -7.221 1.00 96.69 152 MET A C 1
ATOM 1202 O O . MET A 1 152 ? -11.305 -0.321 -7.646 1.00 96.69 152 MET A O 1
ATOM 1206 N N . VAL A 1 153 ? -11.414 1.344 -6.106 1.00 94.12 153 VAL A N 1
ATOM 1207 C CA . VAL A 1 153 ? -12.555 0.863 -5.307 1.00 94.12 153 VAL A CA 1
ATOM 1208 C C . VAL A 1 153 ? -13.861 1.197 -6.018 1.00 94.12 153 VAL A C 1
ATOM 1210 O O . VAL A 1 153 ? -14.745 0.317 -6.041 1.00 94.12 153 VAL A O 1
#

Foldseek 3Di:
DFAEEEEEDAAAADQADPCPVVGDAYEYEDDNQLQLDDLPGDSVVRDDDPVVSVVSCVVNPHPYYHYDPDPADDDPPDDPSPSLCPPPPDDPRHDDDWDDDPPLCPDDVCVVRVRNLRSLLRVVVSVCVVRVGPYYDDDCVCVSSVVSNVVSD

Secondary structure (DSSP, 8-state):
---EEEEEE-SSPPSS-TTGGG-SEEEEEE---GGGS-TTSSSTTS---HHHHHHHHHHTT-SEEE--S-SSPPPTT--TTS-TT-STTTSTTS-------TTTTSSTHHHH-TTHHHHHHHHHHHHHHHH--SEE---TT-HHHHHHHHHH-

InterPro domains:
  IPR003721 Pantoate-beta-alanine ligase [PF02569] (20-153)
  IPR014729 Rossmann-like alpha/beta/alpha sandwich fold [G3DSA:3.40.50.620] (16-153)

Organism: NCBI:txid1486919

pLDDT: mean 77.04, std 15.91, range [32.19, 96.69]